Protein AF-S0F845-F1 (afdb_monomer_lite)

Radius of gyration: 21.82 Å; chains: 1; bounding box: 48×18×65 Å

Structure (mmCIF, N/CA/C/O backbone):
data_AF-S0F845-F1
#
_entry.id   AF-S0F845-F1
#
loop_
_atom_site.group_PDB
_atom_site.id
_atom_site.type_symbol
_atom_site.label_atom_id
_atom_site.label_alt_id
_atom_site.label_comp_id
_atom_site.label_asym_id
_atom_site.label_entity_id
_atom_site.label_seq_id
_atom_site.pdbx_PDB_ins_code
_atom_site.Cartn_x
_atom_site.Cartn_y
_atom_site.Cartn_z
_atom_site.occupancy
_atom_site.B_iso_or_equiv
_atom_site.auth_seq_id
_atom_site.auth_comp_id
_atom_site.auth_asym_id
_atom_site.auth_atom_id
_atom_site.pdbx_PDB_model_num
ATOM 1 N N . MET A 1 1 ? 30.645 -6.846 -43.791 1.00 80.94 1 MET A N 1
ATOM 2 C CA . MET A 1 1 ? 29.596 -7.861 -43.527 1.00 80.94 1 MET A CA 1
ATOM 3 C C . MET A 1 1 ? 29.523 -8.253 -42.048 1.00 80.94 1 MET A C 1
ATOM 5 O O . MET A 1 1 ? 28.472 -8.064 -41.456 1.00 80.94 1 MET A O 1
ATOM 9 N N . ILE A 1 2 ? 30.625 -8.689 -41.420 1.00 88.25 2 ILE A N 1
ATOM 10 C CA . ILE A 1 2 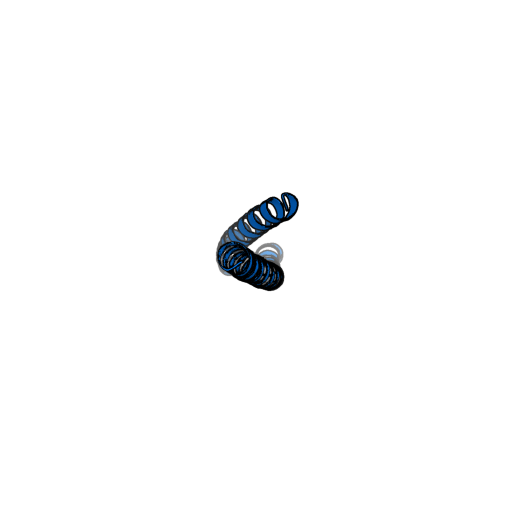? 30.680 -9.089 -39.993 1.00 88.25 2 ILE A CA 1
ATOM 11 C C . ILE A 1 2 ? 30.228 -7.977 -39.028 1.00 88.25 2 ILE A C 1
ATOM 13 O O . ILE A 1 2 ? 29.403 -8.223 -38.154 1.00 88.25 2 ILE A O 1
ATOM 17 N N . PHE A 1 3 ? 30.680 -6.736 -39.238 1.00 87.62 3 PHE A N 1
ATOM 18 C CA . PHE A 1 3 ? 30.272 -5.588 -38.414 1.00 87.62 3 PHE A CA 1
ATOM 19 C C . PHE A 1 3 ? 28.747 -5.364 -38.403 1.00 87.62 3 PHE A C 1
ATOM 21 O O . PHE A 1 3 ? 28.165 -5.123 -37.353 1.00 87.62 3 PHE A O 1
ATOM 28 N N . ALA A 1 4 ? 28.075 -5.528 -39.549 1.00 89.94 4 ALA A N 1
ATOM 29 C CA . ALA A 1 4 ? 26.622 -5.371 -39.659 1.00 89.94 4 ALA A CA 1
ATOM 30 C C . ALA A 1 4 ? 25.833 -6.521 -39.000 1.00 89.94 4 ALA A C 1
ATOM 32 O O . ALA A 1 4 ? 24.703 -6.329 -38.560 1.00 89.94 4 ALA A O 1
ATOM 33 N N . ILE A 1 5 ? 26.412 -7.723 -38.938 1.00 90.81 5 ILE A N 1
ATOM 34 C CA . ILE A 1 5 ? 25.820 -8.869 -38.232 1.00 90.81 5 ILE A CA 1
ATOM 35 C C . ILE A 1 5 ? 25.916 -8.644 -36.719 1.00 90.81 5 ILE A C 1
ATOM 37 O O . ILE A 1 5 ? 24.936 -8.847 -36.001 1.00 90.81 5 ILE A O 1
ATOM 41 N N . LEU A 1 6 ? 27.063 -8.146 -36.247 1.00 89.56 6 LEU A N 1
ATOM 42 C CA . LEU A 1 6 ? 27.289 -7.834 -34.838 1.00 89.56 6 LEU A CA 1
ATOM 43 C C . LEU A 1 6 ? 26.332 -6.744 -34.331 1.00 89.56 6 LEU A C 1
ATOM 45 O O . LEU A 1 6 ? 25.726 -6.903 -33.273 1.00 89.56 6 LEU A O 1
ATOM 49 N N . THR A 1 7 ? 26.130 -5.671 -35.104 1.00 92.94 7 THR A N 1
ATOM 50 C CA . THR A 1 7 ? 25.208 -4.591 -34.717 1.00 92.94 7 THR A CA 1
ATOM 51 C C . THR A 1 7 ? 23.749 -5.043 -34.701 1.00 92.94 7 THR A C 1
ATOM 53 O O . THR A 1 7 ? 23.021 -4.682 -33.781 1.00 92.94 7 THR A O 1
ATOM 56 N N . LYS A 1 8 ? 23.316 -5.886 -35.650 1.00 92.31 8 LYS A N 1
ATOM 57 C CA . LYS A 1 8 ? 21.963 -6.475 -35.642 1.00 92.31 8 LYS A CA 1
ATOM 58 C C . LYS A 1 8 ? 21.732 -7.393 -34.440 1.00 92.31 8 LYS A C 1
ATOM 60 O O . LYS A 1 8 ? 20.674 -7.316 -33.821 1.00 92.31 8 LYS A O 1
ATOM 65 N N . SER A 1 9 ? 22.716 -8.223 -34.088 1.00 92.31 9 SER A N 1
ATOM 66 C CA . SER A 1 9 ? 22.644 -9.088 -32.902 1.00 92.31 9 SER A CA 1
ATOM 67 C C . SER A 1 9 ? 22.550 -8.274 -31.610 1.00 92.31 9 SER A C 1
ATOM 69 O O . SER A 1 9 ? 21.771 -8.613 -30.720 1.00 92.31 9 SER A O 1
ATOM 71 N N . LEU A 1 10 ? 23.318 -7.185 -31.511 1.00 94.12 10 LEU A N 1
ATOM 72 C CA . LEU A 1 10 ? 23.269 -6.284 -30.364 1.00 94.12 10 LEU A CA 1
ATOM 73 C C . LEU A 1 10 ? 21.905 -5.589 -30.259 1.00 94.12 10 LEU A C 1
ATOM 75 O O . LEU A 1 10 ? 21.322 -5.540 -29.180 1.00 94.12 10 LEU A O 1
ATOM 79 N N . LEU A 1 11 ? 21.364 -5.114 -31.384 1.00 93.88 11 LEU A N 1
ATOM 80 C CA . LEU A 1 11 ? 20.061 -4.452 -31.434 1.00 93.88 11 LEU A CA 1
ATOM 81 C C . LEU A 1 11 ? 18.924 -5.398 -31.021 1.00 93.88 11 LEU A C 1
ATOM 83 O O . LEU A 1 11 ? 18.054 -5.010 -30.247 1.00 93.88 11 LEU A O 1
ATOM 87 N N . PHE A 1 12 ? 18.967 -6.654 -31.476 1.00 93.94 12 PHE A N 1
ATOM 88 C CA . PHE A 1 12 ? 18.012 -7.684 -31.061 1.00 93.94 12 PHE A CA 1
ATOM 89 C C . PHE A 1 12 ? 18.068 -7.942 -29.549 1.00 93.94 12 PHE A C 1
ATOM 91 O O . PHE A 1 12 ? 17.027 -7.978 -28.895 1.00 93.94 12 PHE A O 1
ATOM 98 N N . SER A 1 13 ? 19.275 -8.053 -28.983 1.00 93.88 13 SER A N 1
ATOM 99 C CA . SER A 1 13 ? 19.467 -8.225 -27.538 1.00 93.88 13 SER A CA 1
ATOM 100 C C . SER A 1 13 ? 18.892 -7.049 -26.739 1.00 93.88 13 SER A C 1
ATOM 102 O O . SER A 1 13 ? 18.140 -7.256 -25.789 1.00 93.88 13 SER A O 1
ATOM 104 N N . ILE A 1 14 ? 19.160 -5.810 -27.168 1.00 94.19 14 ILE A N 1
ATOM 105 C CA . ILE A 1 14 ? 18.631 -4.601 -26.519 1.00 94.19 14 ILE A CA 1
ATOM 106 C C . ILE A 1 14 ? 17.097 -4.597 -26.540 1.00 94.19 14 ILE A C 1
ATOM 108 O O . ILE A 1 14 ? 16.476 -4.409 -25.496 1.00 94.19 14 ILE A O 1
ATOM 112 N N . ILE A 1 15 ? 16.481 -4.860 -27.698 1.00 93.19 15 ILE A N 1
ATOM 113 C CA . ILE A 1 15 ? 15.017 -4.899 -27.839 1.00 93.19 15 ILE A CA 1
ATOM 114 C C . ILE A 1 15 ? 14.409 -5.969 -26.926 1.00 93.19 15 ILE A C 1
ATOM 116 O O . ILE A 1 15 ? 13.410 -5.711 -26.249 1.00 93.19 15 ILE A O 1
ATOM 120 N N . PHE A 1 16 ? 15.019 -7.154 -26.874 1.00 93.50 16 PHE A N 1
ATOM 121 C CA . PHE A 1 16 ? 14.559 -8.243 -26.019 1.00 93.50 16 PHE A CA 1
ATOM 122 C C . PHE A 1 16 ? 14.627 -7.869 -24.533 1.00 93.50 16 PHE A C 1
ATOM 124 O O . PHE A 1 16 ? 13.653 -8.061 -23.805 1.00 93.50 16 PHE A O 1
ATOM 131 N N . ILE A 1 17 ? 15.733 -7.266 -24.086 1.00 92.75 17 ILE A N 1
ATOM 132 C CA . ILE A 1 17 ? 15.886 -6.807 -22.699 1.00 92.75 17 ILE A CA 1
ATOM 133 C C . ILE A 1 17 ? 14.825 -5.752 -22.361 1.00 92.75 17 ILE A C 1
ATOM 135 O O . ILE A 1 17 ? 14.158 -5.865 -21.333 1.00 92.75 17 ILE A O 1
ATOM 139 N N . THR A 1 18 ? 14.607 -4.760 -23.229 1.00 90.56 18 THR A N 1
ATOM 140 C CA . THR A 1 18 ? 13.578 -3.731 -23.013 1.00 90.56 18 THR A CA 1
ATOM 141 C C . THR A 1 18 ? 12.175 -4.335 -22.916 1.00 90.56 18 THR A C 1
ATOM 143 O O . THR A 1 18 ? 11.400 -3.942 -22.044 1.00 90.56 18 THR A O 1
ATOM 146 N N . PHE A 1 19 ? 11.849 -5.319 -23.760 1.00 91.38 19 PHE A N 1
ATOM 147 C CA . PHE A 1 19 ? 10.570 -6.028 -23.701 1.00 91.38 19 PHE A CA 1
ATOM 148 C C . PHE A 1 19 ? 10.371 -6.747 -22.359 1.00 91.38 19 PHE A C 1
ATOM 150 O O . PHE A 1 19 ? 9.325 -6.589 -21.723 1.00 91.38 19 PHE A O 1
ATOM 157 N N . VAL A 1 20 ? 11.385 -7.485 -21.894 1.00 92.56 20 VAL A N 1
ATOM 158 C CA . VAL A 1 20 ? 11.335 -8.199 -20.608 1.00 92.56 20 VAL A CA 1
ATOM 159 C C . VAL A 1 20 ? 11.162 -7.222 -19.443 1.00 92.56 20 VAL A C 1
ATOM 161 O O . VAL A 1 20 ? 10.284 -7.423 -18.604 1.00 92.56 20 VAL A O 1
ATOM 164 N N . VAL A 1 21 ? 11.943 -6.138 -19.412 1.00 89.62 21 VAL A N 1
ATOM 165 C CA . VAL A 1 21 ? 11.865 -5.113 -18.356 1.00 89.62 21 VAL A CA 1
ATOM 166 C C . VAL A 1 21 ? 10.487 -4.448 -18.325 1.00 89.62 21 VAL A C 1
ATOM 168 O O . VAL A 1 21 ? 9.903 -4.287 -17.254 1.00 89.62 21 VAL A O 1
ATOM 171 N N . ASN A 1 22 ? 9.921 -4.110 -19.487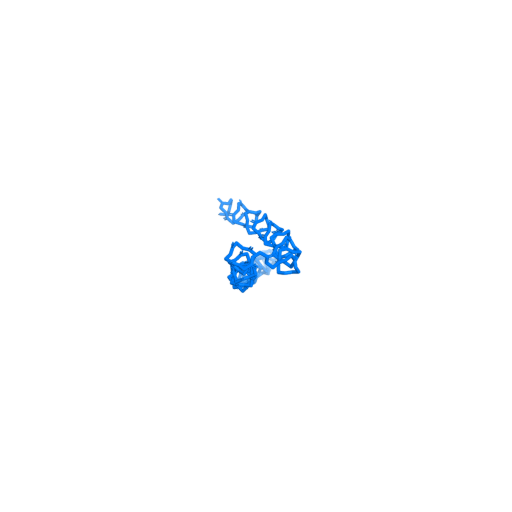 1.00 87.75 22 ASN A N 1
ATOM 172 C CA . ASN A 1 22 ? 8.581 -3.528 -19.566 1.00 87.75 22 ASN A CA 1
ATOM 173 C C . ASN A 1 22 ? 7.510 -4.482 -19.026 1.00 87.75 22 ASN A C 1
ATOM 175 O O . ASN A 1 22 ? 6.646 -4.061 -18.255 1.00 87.75 22 ASN A O 1
ATOM 179 N N . ASN A 1 23 ? 7.575 -5.770 -19.376 1.00 90.50 23 ASN A N 1
ATOM 180 C CA . ASN A 1 23 ? 6.639 -6.758 -18.848 1.00 90.50 23 ASN A CA 1
ATOM 181 C C . ASN A 1 23 ? 6.758 -6.902 -17.320 1.00 90.50 23 ASN A C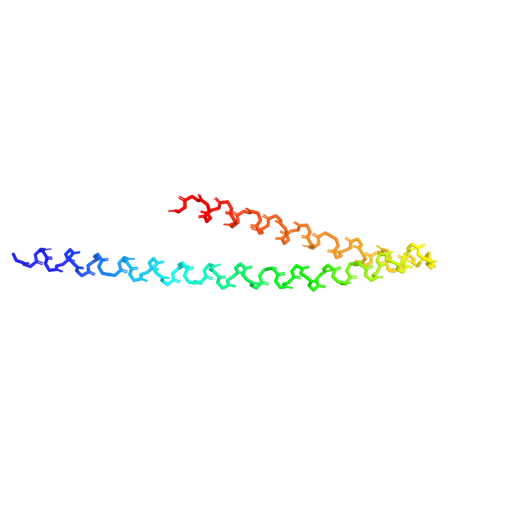 1
ATOM 183 O O . ASN A 1 23 ? 5.744 -6.940 -16.621 1.00 90.50 23 ASN A O 1
ATOM 187 N N . LEU A 1 24 ? 7.984 -6.910 -16.788 1.00 90.44 24 LEU A N 1
ATOM 188 C CA . LEU A 1 24 ? 8.222 -7.021 -15.350 1.00 90.44 24 LEU A CA 1
ATOM 189 C C . LEU A 1 24 ? 7.666 -5.813 -14.579 1.00 90.44 24 LEU A C 1
ATOM 191 O O . LEU A 1 24 ? 6.954 -5.998 -13.593 1.00 90.44 24 LEU A O 1
ATOM 195 N N . ASN A 1 25 ? 7.885 -4.589 -15.073 1.00 89.25 25 ASN A N 1
ATOM 196 C CA . ASN A 1 25 ? 7.317 -3.375 -14.473 1.00 89.25 25 ASN A CA 1
ATOM 197 C C . ASN A 1 25 ? 5.782 -3.404 -14.441 1.00 89.25 25 ASN A C 1
ATOM 199 O O . ASN A 1 25 ? 5.167 -2.990 -13.458 1.00 89.25 25 ASN A O 1
ATOM 203 N N . ARG A 1 26 ? 5.146 -3.920 -15.501 1.00 88.94 26 ARG A N 1
ATOM 204 C CA . ARG A 1 26 ? 3.682 -4.052 -15.574 1.00 88.94 26 ARG A CA 1
ATOM 205 C C . ARG A 1 26 ? 3.144 -5.041 -14.542 1.00 88.94 26 ARG A C 1
ATOM 207 O O . ARG A 1 26 ? 2.095 -4.778 -13.958 1.00 88.94 26 ARG A O 1
ATOM 214 N N . ILE A 1 27 ? 3.837 -6.159 -14.318 1.00 93.50 27 ILE A N 1
ATOM 215 C CA . ILE A 1 27 ? 3.484 -7.133 -13.273 1.00 93.50 27 ILE A CA 1
ATOM 216 C C . ILE A 1 27 ? 3.657 -6.499 -11.890 1.00 93.50 27 ILE A C 1
ATOM 218 O O . ILE A 1 27 ? 2.734 -6.550 -11.079 1.00 93.50 27 ILE A O 1
ATOM 222 N N . TYR A 1 28 ? 4.782 -5.822 -11.660 1.00 93.69 28 TYR A N 1
ATOM 223 C CA . TYR A 1 28 ? 5.078 -5.184 -10.381 1.00 93.69 28 TYR A CA 1
ATOM 224 C C . TYR A 1 28 ? 4.048 -4.113 -9.995 1.00 93.69 28 TYR A C 1
ATOM 226 O O . TYR A 1 28 ? 3.540 -4.120 -8.876 1.00 93.69 28 TYR A O 1
ATOM 234 N N . MET A 1 29 ? 3.651 -3.237 -10.929 1.00 93.75 29 MET A N 1
ATOM 235 C CA . MET A 1 29 ? 2.598 -2.247 -10.661 1.00 93.75 29 MET A CA 1
ATOM 236 C C . MET A 1 29 ? 1.253 -2.893 -10.300 1.00 93.75 29 MET A C 1
ATOM 238 O O . MET A 1 29 ? 0.539 -2.367 -9.449 1.00 93.75 29 MET A O 1
ATOM 242 N N . LYS A 1 30 ? 0.892 -4.027 -10.918 1.00 93.88 30 LYS A N 1
ATOM 243 C CA . LYS A 1 30 ? -0.338 -4.758 -10.566 1.00 93.88 30 LYS A CA 1
ATOM 244 C C . LYS A 1 30 ? -0.269 -5.316 -9.147 1.00 93.88 30 LYS A C 1
ATOM 246 O O . LYS A 1 30 ? -1.230 -5.181 -8.395 1.00 93.88 30 LYS A O 1
ATOM 251 N N . GLU A 1 31 ? 0.862 -5.910 -8.781 1.00 95.31 31 GLU A N 1
ATOM 252 C CA . GLU A 1 31 ? 1.082 -6.438 -7.434 1.00 95.31 31 GLU A CA 1
ATOM 253 C C . GLU A 1 31 ? 1.032 -5.321 -6.383 1.00 95.31 31 GLU A C 1
ATOM 255 O O . GLU A 1 31 ? 0.396 -5.472 -5.340 1.00 95.31 31 GLU A O 1
ATOM 260 N N . LEU A 1 32 ? 1.628 -4.167 -6.687 1.00 96.12 32 LEU A N 1
ATOM 261 C CA . LEU A 1 32 ? 1.605 -2.995 -5.819 1.00 96.12 32 LEU A CA 1
ATOM 262 C C . LEU A 1 32 ? 0.177 -2.496 -5.558 1.00 96.12 32 LEU A C 1
ATOM 264 O O . LEU A 1 32 ? -0.181 -2.238 -4.410 1.00 96.12 32 LEU A O 1
ATOM 268 N N . VAL A 1 33 ? -0.662 -2.414 -6.596 1.00 95.44 33 VAL A N 1
ATOM 269 C CA . VAL A 1 33 ? -2.083 -2.051 -6.450 1.00 95.44 33 VAL A CA 1
ATOM 270 C C . VAL A 1 33 ? -2.835 -3.080 -5.601 1.00 95.44 33 VAL A C 1
ATOM 272 O O . VAL A 1 33 ? -3.624 -2.693 -4.741 1.00 95.44 33 VAL A O 1
ATOM 275 N N . SER A 1 34 ? -2.560 -4.374 -5.783 1.00 96.69 34 SER A N 1
ATOM 276 C CA . SER A 1 34 ? -3.168 -5.432 -4.967 1.00 96.69 34 SER A CA 1
ATOM 277 C C . SER A 1 34 ? -2.801 -5.292 -3.484 1.00 96.69 34 SER A C 1
ATOM 279 O O . SER A 1 34 ? -3.680 -5.348 -2.626 1.00 96.69 34 SER A O 1
ATOM 281 N N . LYS A 1 35 ? -1.523 -5.038 -3.170 1.00 96.62 35 LYS A N 1
ATOM 282 C CA . LYS A 1 35 ? -1.058 -4.802 -1.790 1.00 96.62 35 LYS A CA 1
ATOM 283 C C . LYS A 1 35 ? -1.703 -3.561 -1.176 1.00 96.62 35 LYS A C 1
ATOM 285 O O . LYS A 1 35 ? -2.111 -3.581 -0.020 1.00 96.62 35 LYS A O 1
ATOM 290 N N . ILE A 1 36 ? -1.844 -2.488 -1.955 1.00 96.75 36 ILE A N 1
ATOM 291 C CA . ILE A 1 36 ? -2.537 -1.267 -1.526 1.00 96.75 36 ILE A CA 1
ATOM 292 C C . ILE A 1 36 ? -3.983 -1.567 -1.113 1.00 96.75 36 ILE A C 1
ATOM 294 O O . ILE A 1 36 ? -4.428 -1.079 -0.076 1.00 96.75 36 ILE A O 1
ATOM 298 N N . GLN A 1 37 ? -4.711 -2.369 -1.895 1.00 96.62 37 GLN A N 1
ATOM 299 C CA . GLN A 1 37 ? -6.097 -2.739 -1.588 1.00 96.62 37 GLN A CA 1
ATOM 300 C C . GLN A 1 37 ? -6.203 -3.541 -0.285 1.00 96.62 37 GLN A C 1
ATOM 302 O O . GLN A 1 37 ? -7.071 -3.258 0.541 1.00 96.62 37 GLN A O 1
ATOM 307 N N . GLU A 1 38 ? -5.295 -4.492 -0.070 1.00 96.25 38 GLU A N 1
ATOM 308 C CA . GLU A 1 38 ? -5.238 -5.307 1.147 1.00 96.25 38 GLU A CA 1
ATOM 309 C C . GLU A 1 38 ? -4.935 -4.465 2.399 1.00 96.25 38 GLU A C 1
ATOM 311 O O . GLU A 1 38 ? -5.653 -4.525 3.406 1.00 96.25 38 GLU A O 1
ATOM 316 N N . VAL A 1 39 ? -3.906 -3.614 2.323 1.00 96.75 39 VAL A N 1
ATOM 317 C CA . VAL A 1 39 ? -3.530 -2.719 3.426 1.00 96.75 39 VAL A CA 1
ATOM 318 C C . VAL A 1 39 ? -4.647 -1.713 3.707 1.00 96.75 39 VAL A C 1
ATOM 320 O O . VAL A 1 39 ? -4.952 -1.445 4.871 1.00 96.75 39 VAL A O 1
ATOM 323 N N . TYR A 1 40 ? -5.312 -1.197 2.669 1.00 97.12 40 TYR A N 1
ATOM 324 C CA . TYR A 1 40 ? -6.449 -0.293 2.826 1.00 97.12 40 TYR A CA 1
ATOM 325 C C . TYR A 1 40 ? -7.644 -0.965 3.511 1.00 97.12 40 TYR A C 1
ATOM 327 O O . TYR A 1 40 ? -8.243 -0.359 4.398 1.00 97.12 40 TYR A O 1
ATOM 335 N N . ALA A 1 41 ? -7.977 -2.212 3.166 1.00 96.81 41 ALA A N 1
ATOM 336 C CA . ALA A 1 41 ? -9.054 -2.950 3.830 1.00 96.81 41 ALA A CA 1
ATOM 337 C C . ALA A 1 41 ? -8.775 -3.134 5.333 1.00 96.81 41 ALA A C 1
ATOM 339 O O . ALA A 1 41 ? -9.658 -2.921 6.173 1.00 96.81 41 ALA A O 1
ATOM 340 N N . THR A 1 42 ? -7.523 -3.446 5.681 1.00 95.25 42 THR A N 1
ATOM 341 C CA . THR A 1 42 ? -7.081 -3.561 7.079 1.00 95.25 42 THR A CA 1
ATOM 342 C C . THR A 1 42 ? -7.165 -2.215 7.801 1.00 95.25 42 THR A C 1
ATOM 344 O O . THR A 1 42 ? -7.730 -2.123 8.891 1.00 95.25 42 THR A O 1
ATOM 347 N N . PHE A 1 43 ? -6.659 -1.149 7.172 1.00 96.88 43 PHE A N 1
ATOM 348 C CA . PHE A 1 43 ? -6.752 0.218 7.682 1.00 96.88 43 PHE A CA 1
ATOM 349 C C . PHE A 1 43 ? -8.205 0.642 7.926 1.00 96.88 43 PHE A C 1
ATOM 351 O O . PHE A 1 43 ? -8.520 1.127 9.010 1.00 96.88 43 PHE A O 1
ATOM 358 N N . SER A 1 44 ? -9.086 0.436 6.945 1.00 96.06 44 SER A N 1
ATOM 359 C CA . SER A 1 44 ? -10.496 0.824 7.006 1.00 96.06 44 SER A CA 1
ATOM 360 C C . SER A 1 44 ? -11.213 0.136 8.169 1.00 96.06 44 SER A C 1
ATOM 362 O O . SER A 1 44 ? -11.899 0.800 8.945 1.00 96.06 44 SER A O 1
ATOM 364 N N . THR A 1 45 ? -10.967 -1.163 8.358 1.00 95.75 45 THR A N 1
ATOM 365 C CA . THR A 1 45 ? -11.551 -1.948 9.454 1.00 95.75 45 THR A CA 1
ATOM 366 C C . THR A 1 45 ? -11.091 -1.443 10.824 1.00 95.75 45 THR A C 1
ATOM 368 O O . THR A 1 45 ? -11.911 -1.175 11.703 1.00 95.75 45 THR A O 1
ATOM 371 N N . ASP A 1 46 ? -9.781 -1.278 11.022 1.00 94.44 46 ASP A N 1
ATOM 372 C CA . ASP A 1 46 ? -9.237 -0.824 12.306 1.00 94.44 46 ASP A CA 1
ATOM 373 C C . ASP A 1 46 ? -9.607 0.642 12.609 1.00 94.44 46 ASP A C 1
ATOM 375 O O . ASP A 1 46 ? -9.869 0.991 13.765 1.00 94.44 46 ASP A O 1
ATOM 379 N N . ALA A 1 47 ? -9.685 1.499 11.586 1.00 95.06 47 ALA A N 1
ATOM 380 C CA . ALA A 1 47 ? -10.130 2.882 11.727 1.00 95.06 47 ALA A CA 1
ATOM 381 C C . ALA A 1 47 ? -11.616 2.961 12.111 1.00 95.06 47 ALA A C 1
ATOM 383 O O . ALA A 1 47 ? -11.961 3.699 13.034 1.00 95.06 47 ALA A O 1
ATOM 384 N N . ALA A 1 48 ? -12.482 2.163 11.477 1.00 95.62 48 ALA A N 1
ATOM 385 C CA . ALA A 1 48 ? -13.896 2.078 11.838 1.00 95.62 48 ALA A CA 1
ATOM 386 C C . ALA A 1 48 ? -14.072 1.619 13.294 1.00 95.62 48 ALA A C 1
ATOM 388 O O . ALA A 1 48 ? -14.786 2.258 14.064 1.00 95.62 48 ALA A O 1
ATOM 389 N N . LEU A 1 49 ? -13.328 0.595 13.731 1.00 94.94 49 LEU A N 1
ATOM 390 C CA . LEU A 1 49 ? -13.346 0.139 15.127 1.00 94.94 49 LEU A CA 1
ATOM 391 C C . LEU A 1 49 ? -12.871 1.213 16.117 1.00 94.94 49 LEU A C 1
ATOM 393 O O . LEU A 1 49 ? -13.375 1.279 17.243 1.00 94.94 49 LEU A O 1
ATOM 397 N N . GLN A 1 50 ? -11.904 2.050 15.732 1.00 94.44 50 GLN A N 1
ATOM 398 C CA . GLN A 1 50 ? -11.490 3.190 16.547 1.00 94.44 50 GLN A CA 1
ATOM 399 C C . GLN A 1 50 ? -12.613 4.235 16.654 1.00 94.44 50 GLN A C 1
ATOM 401 O O . GLN A 1 50 ? -12.858 4.727 17.754 1.00 94.44 50 GLN A O 1
ATOM 406 N N . ILE A 1 51 ? -13.269 4.575 15.539 1.00 93.69 51 ILE A N 1
ATOM 407 C CA . ILE A 1 51 ? -14.305 5.617 15.466 1.00 93.69 51 ILE A CA 1
ATOM 408 C C . ILE A 1 51 ? -15.576 5.181 16.202 1.00 93.69 51 ILE A C 1
ATOM 410 O O . ILE A 1 51 ? -16.085 5.922 17.036 1.00 93.69 51 ILE A O 1
ATOM 414 N N . GLU A 1 52 ? -16.068 3.974 15.927 1.00 94.00 52 GLU A N 1
ATOM 415 C CA . GLU A 1 52 ? -17.356 3.493 16.434 1.00 94.00 52 GLU A CA 1
ATOM 416 C C . GLU A 1 52 ? -17.280 3.011 17.883 1.00 94.00 52 GLU A C 1
ATOM 418 O O . GLU A 1 52 ? -18.204 3.222 18.664 1.00 94.00 52 GLU A O 1
ATOM 423 N N . LYS A 1 53 ? -16.184 2.334 18.251 1.00 91.62 53 LYS A N 1
ATOM 424 C CA . LYS A 1 53 ? -16.057 1.659 19.555 1.00 91.62 53 LYS A CA 1
ATOM 425 C C . LYS A 1 53 ? -15.032 2.311 20.479 1.00 91.62 53 LYS A C 1
ATOM 427 O O . LYS A 1 53 ? -14.766 1.780 21.555 1.00 91.62 53 LYS A O 1
ATOM 432 N N . GLY A 1 54 ? -14.395 3.408 20.062 1.00 91.38 54 GLY A N 1
ATOM 433 C CA . GLY A 1 54 ? -13.327 4.051 20.834 1.00 91.38 54 GLY A CA 1
ATOM 434 C C . GLY A 1 54 ? -12.110 3.145 21.070 1.00 91.38 54 GLY A C 1
ATOM 435 O O . GLY A 1 54 ? -11.346 3.363 22.014 1.00 91.38 54 GLY A O 1
ATOM 436 N N . ASN A 1 55 ? -11.924 2.096 20.256 1.00 92.25 55 ASN A N 1
ATOM 437 C CA . ASN A 1 55 ? -10.897 1.084 20.487 1.00 92.25 55 ASN A CA 1
ATOM 438 C C . ASN A 1 55 ? -9.489 1.653 20.230 1.00 92.25 55 ASN A C 1
ATOM 440 O O . ASN A 1 55 ? -9.027 1.750 19.090 1.00 92.25 55 ASN A O 1
ATOM 444 N N . LYS A 1 56 ? -8.772 1.991 21.310 1.00 94.06 56 LYS A N 1
ATOM 445 C CA . LYS A 1 56 ? -7.418 2.572 21.251 1.00 94.06 56 LYS A CA 1
ATOM 446 C C . LYS A 1 56 ? -6.396 1.657 20.568 1.00 94.06 56 LYS A C 1
ATOM 448 O O . LYS A 1 56 ? -5.528 2.156 19.856 1.00 94.06 56 LYS A O 1
ATOM 453 N N . ALA A 1 57 ? -6.502 0.339 20.754 1.00 93.88 57 ALA A N 1
ATOM 454 C CA . ALA A 1 57 ? -5.594 -0.624 20.132 1.00 93.88 57 ALA A CA 1
ATOM 455 C C . ALA A 1 57 ? -5.808 -0.702 18.613 1.00 93.88 57 ALA A C 1
ATOM 457 O O . ALA A 1 57 ? -4.832 -0.698 17.862 1.00 93.88 57 ALA A O 1
ATOM 458 N N . ALA A 1 58 ? -7.070 -0.695 18.167 1.00 93.50 58 ALA A N 1
ATOM 459 C CA . ALA A 1 58 ? -7.407 -0.593 16.747 1.00 93.50 58 ALA A CA 1
ATOM 460 C C . ALA A 1 58 ? -6.863 0.711 16.151 1.00 93.50 58 ALA A C 1
ATOM 462 O O . ALA A 1 58 ? -6.231 0.686 15.102 1.00 93.50 58 ALA A O 1
ATOM 463 N N . GLY A 1 59 ? -6.951 1.827 16.881 1.00 94.12 59 GLY A N 1
ATOM 464 C CA . GLY A 1 59 ? -6.359 3.084 16.424 1.00 94.12 59 GLY A CA 1
ATOM 465 C C . GLY A 1 59 ? -4.836 3.060 16.277 1.00 94.12 59 GLY A C 1
ATOM 466 O O . GLY A 1 59 ? 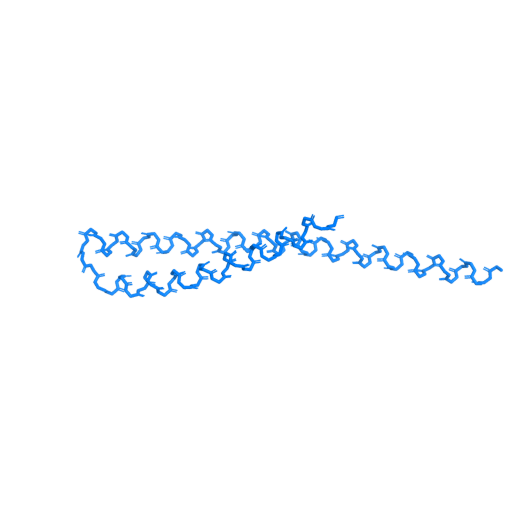-4.287 3.660 15.355 1.00 94.12 59 GLY A O 1
ATOM 467 N N . THR A 1 60 ? -4.111 2.351 17.145 1.00 95.88 60 THR A N 1
ATOM 468 C CA . THR A 1 60 ? -2.660 2.157 16.965 1.00 95.88 60 THR A CA 1
ATOM 469 C C . THR A 1 60 ? -2.356 1.322 15.720 1.00 95.88 60 THR A C 1
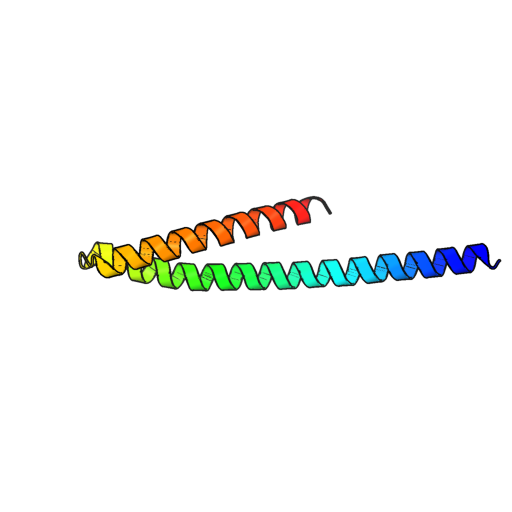ATOM 471 O O . THR A 1 60 ? -1.443 1.668 14.968 1.00 95.88 60 THR A O 1
ATOM 474 N N . ARG A 1 61 ? -3.138 0.267 15.456 1.00 95.12 61 ARG A N 1
ATOM 475 C CA . ARG A 1 61 ? -2.985 -0.540 14.237 1.00 95.12 61 ARG A CA 1
ATOM 476 C C . ARG A 1 61 ? -3.332 0.246 12.972 1.00 95.12 61 ARG A C 1
ATOM 478 O O . ARG A 1 61 ? -2.525 0.235 12.050 1.00 95.12 61 ARG A O 1
ATOM 485 N N . ALA A 1 62 ? -4.422 1.017 12.974 1.00 95.06 62 ALA A N 1
ATOM 486 C CA . ALA A 1 62 ? -4.814 1.895 11.870 1.00 95.06 62 ALA A CA 1
ATOM 487 C C . ALA A 1 62 ? -3.726 2.930 11.536 1.00 95.06 62 ALA A C 1
ATOM 489 O O . ALA A 1 62 ? -3.438 3.191 10.372 1.00 95.06 62 ALA A O 1
ATOM 490 N N . ARG A 1 63 ? -3.055 3.504 12.543 1.00 96.38 63 ARG A N 1
ATOM 491 C CA . ARG A 1 63 ? -1.921 4.413 12.297 1.00 96.38 63 ARG A CA 1
ATOM 492 C C . ARG A 1 63 ? -0.736 3.694 11.656 1.00 96.38 63 ARG A C 1
ATOM 494 O O . ARG A 1 63 ? -0.124 4.237 10.742 1.00 96.38 63 ARG A O 1
ATOM 501 N N . LYS A 1 64 ? -0.420 2.476 12.107 1.00 95.69 64 LYS A N 1
ATOM 502 C CA . LYS A 1 64 ? 0.665 1.672 11.529 1.00 95.69 64 LYS A CA 1
ATOM 503 C C . LYS A 1 64 ? 0.375 1.312 10.068 1.00 95.69 64 LYS A C 1
ATOM 505 O O . LYS A 1 64 ? 1.243 1.514 9.224 1.00 95.69 64 LYS A O 1
ATOM 510 N N . THR A 1 65 ? -0.832 0.833 9.771 1.00 95.56 65 THR A N 1
ATOM 511 C CA . THR A 1 65 ? -1.237 0.475 8.403 1.00 95.56 65 THR A CA 1
ATOM 512 C C . THR A 1 65 ? -1.372 1.697 7.496 1.00 95.56 65 THR A C 1
ATOM 514 O O . THR A 1 65 ? -1.006 1.622 6.330 1.00 95.56 65 THR A O 1
ATOM 517 N N . SER A 1 66 ? -1.777 2.855 8.025 1.00 95.00 66 SER A N 1
ATOM 518 C CA . SER A 1 66 ? -1.772 4.127 7.286 1.00 95.00 66 SER A CA 1
ATOM 519 C C . SER A 1 66 ? -0.366 4.540 6.827 1.00 95.00 66 SER A C 1
ATOM 521 O O . SER A 1 66 ? -0.174 4.904 5.667 1.00 95.00 66 SER A O 1
ATOM 523 N N . LEU A 1 67 ? 0.647 4.407 7.693 1.00 96.69 67 LEU A N 1
ATOM 524 C CA . LEU A 1 67 ? 2.042 4.702 7.332 1.00 96.69 67 LEU A CA 1
ATOM 525 C C . LEU A 1 67 ? 2.590 3.750 6.261 1.00 96.69 67 LEU A C 1
ATOM 527 O O . LEU A 1 67 ? 3.420 4.140 5.440 1.00 96.69 67 LEU A O 1
ATOM 531 N N . GLU A 1 68 ? 2.160 2.492 6.277 1.00 95.44 68 GLU A N 1
ATOM 532 C CA . GLU A 1 68 ? 2.506 1.518 5.243 1.00 95.44 68 GLU A CA 1
ATOM 533 C C . GLU A 1 68 ? 1.818 1.847 3.913 1.00 95.44 68 GLU A C 1
ATOM 535 O O . GLU A 1 68 ? 2.482 1.917 2.878 1.00 95.44 68 GLU A O 1
ATOM 540 N N . LEU A 1 69 ? 0.522 2.165 3.957 1.00 96.69 69 LEU A N 1
ATOM 541 C CA . LEU A 1 69 ? -0.254 2.600 2.799 1.00 96.69 69 LEU A CA 1
ATOM 542 C C . LEU A 1 69 ? 0.362 3.837 2.133 1.00 96.69 69 LEU A C 1
ATOM 544 O O . LEU A 1 69 ? 0.476 3.882 0.910 1.00 96.69 69 LEU A O 1
ATOM 548 N N . GLU A 1 70 ? 0.816 4.819 2.916 1.00 96.31 70 GLU A N 1
ATOM 549 C CA . GLU A 1 70 ? 1.479 6.018 2.395 1.00 96.31 70 GLU A CA 1
ATOM 550 C C . GLU A 1 70 ? 2.731 5.676 1.571 1.00 96.31 70 GLU A C 1
ATOM 552 O O . GLU A 1 70 ? 2.940 6.236 0.490 1.00 96.31 70 GLU A O 1
ATOM 557 N N . LYS A 1 71 ? 3.561 4.741 2.051 1.00 96.69 71 LYS A N 1
ATOM 558 C CA . LYS A 1 71 ? 4.772 4.306 1.338 1.00 96.69 71 LYS A CA 1
ATOM 559 C C . LYS A 1 71 ? 4.419 3.644 0.010 1.00 96.69 71 LYS A C 1
ATOM 561 O O . LYS A 1 71 ? 4.983 4.026 -1.015 1.00 96.69 71 LYS A O 1
ATOM 566 N N . LEU A 1 72 ? 3.449 2.728 0.024 1.00 96.44 72 LEU A N 1
ATOM 567 C CA . LEU A 1 72 ? 2.987 2.031 -1.179 1.00 96.44 72 LEU A CA 1
ATOM 568 C C . LEU A 1 72 ? 2.397 3.010 -2.208 1.00 96.44 72 LEU A C 1
ATOM 570 O O . LEU A 1 72 ? 2.692 2.917 -3.398 1.00 96.44 72 LEU A O 1
ATOM 574 N N . MET A 1 73 ? 1.630 4.009 -1.762 1.00 95.19 73 MET A N 1
ATOM 575 C CA . MET A 1 73 ? 1.067 5.045 -2.639 1.00 95.19 73 MET A CA 1
ATOM 576 C C . MET A 1 73 ? 2.146 5.938 -3.267 1.00 95.19 73 MET A C 1
ATOM 578 O O . MET A 1 73 ? 2.055 6.293 -4.445 1.00 95.19 73 MET A O 1
ATOM 582 N N . LYS A 1 74 ? 3.188 6.304 -2.508 1.00 96.50 74 LYS A N 1
ATOM 583 C CA . LYS A 1 74 ? 4.331 7.067 -3.040 1.00 96.50 74 LYS A CA 1
ATOM 584 C C . LYS A 1 74 ? 5.116 6.262 -4.069 1.00 96.50 74 LYS A C 1
ATOM 586 O O . LYS A 1 74 ? 5.503 6.812 -5.100 1.00 96.50 74 LYS A O 1
ATOM 591 N N . GLU A 1 75 ? 5.330 4.978 -3.806 1.00 95.12 75 GLU A N 1
ATOM 592 C CA . GLU A 1 75 ? 5.979 4.072 -4.748 1.00 95.12 75 GLU A CA 1
ATOM 593 C C . GLU A 1 75 ? 5.169 3.933 -6.041 1.00 95.12 75 GLU A C 1
ATOM 595 O O . GLU A 1 75 ? 5.715 4.107 -7.131 1.00 95.12 75 GLU A O 1
ATOM 600 N N . PHE A 1 76 ? 3.853 3.745 -5.923 1.00 94.81 76 PHE A N 1
ATOM 601 C CA . PHE A 1 76 ? 2.956 3.682 -7.073 1.00 94.81 76 PHE A CA 1
ATOM 602 C C . PHE A 1 76 ? 3.037 4.962 -7.905 1.00 94.81 76 PHE A C 1
ATOM 604 O O . PHE A 1 76 ? 3.211 4.907 -9.122 1.00 94.81 76 PHE A O 1
ATOM 611 N N . ARG A 1 77 ? 2.996 6.129 -7.249 1.00 95.06 77 ARG A N 1
ATOM 612 C CA . ARG A 1 77 ? 3.155 7.425 -7.918 1.00 95.06 77 ARG A CA 1
ATOM 613 C C . ARG A 1 77 ? 4.486 7.522 -8.664 1.00 95.06 77 ARG A C 1
ATOM 615 O O . ARG A 1 77 ? 4.498 7.997 -9.796 1.00 95.06 77 ARG A O 1
ATOM 622 N N . LYS A 1 78 ? 5.597 7.103 -8.051 1.00 93.31 78 LYS A N 1
ATOM 623 C CA . LYS A 1 78 ? 6.922 7.139 -8.687 1.00 93.31 78 LYS A CA 1
ATOM 624 C C . LYS A 1 78 ? 6.937 6.301 -9.967 1.00 93.31 78 LYS A C 1
ATOM 626 O O . LYS A 1 78 ? 7.289 6.822 -11.020 1.00 93.31 78 LYS A O 1
ATOM 631 N N . LEU A 1 79 ? 6.497 5.047 -9.884 1.00 90.12 79 LEU A N 1
ATOM 632 C CA . LEU A 1 79 ? 6.490 4.123 -11.022 1.00 90.12 79 LEU A CA 1
ATOM 633 C C . LEU A 1 79 ? 5.531 4.585 -12.122 1.00 90.12 79 LEU A C 1
ATOM 635 O O . LEU A 1 79 ? 5.875 4.544 -13.299 1.00 90.12 79 LEU A O 1
ATOM 639 N N . SER A 1 80 ? 4.358 5.102 -11.747 1.00 90.81 80 SER A N 1
ATOM 640 C CA . SER A 1 80 ? 3.400 5.667 -12.700 1.00 90.81 80 SER A CA 1
ATOM 641 C C . SER A 1 80 ? 3.975 6.863 -13.467 1.00 90.81 80 SER A C 1
ATOM 643 O O . SER A 1 80 ? 3.678 7.012 -14.650 1.00 90.81 80 SER A O 1
ATOM 645 N N . LEU A 1 81 ? 4.782 7.711 -12.819 1.00 91.75 81 LEU A N 1
ATOM 646 C CA . LEU A 1 81 ? 5.437 8.859 -13.460 1.00 91.75 81 LEU A CA 1
ATOM 647 C C . LEU A 1 81 ? 6.634 8.458 -14.329 1.00 91.75 81 LEU A C 1
ATOM 649 O O . LEU A 1 81 ? 6.993 9.181 -15.256 1.00 91.75 81 LEU A O 1
ATOM 653 N N . GLU A 1 82 ? 7.301 7.354 -14.006 1.00 86.94 82 GLU A N 1
ATOM 654 C CA . GLU A 1 82 ? 8.350 6.784 -14.854 1.00 86.94 82 GLU A CA 1
ATOM 655 C C . GLU A 1 82 ? 7.749 6.159 -16.115 1.00 86.94 82 GLU A C 1
ATOM 657 O O . GLU A 1 82 ? 8.265 6.375 -17.210 1.00 86.94 82 GLU A O 1
ATOM 662 N N . GLU A 1 83 ? 6.625 5.454 -15.983 1.00 83.88 83 GLU A N 1
ATOM 663 C CA . GLU A 1 83 ? 5.933 4.843 -17.118 1.00 83.88 83 GLU A CA 1
ATOM 664 C C . GLU A 1 83 ? 5.327 5.895 -18.060 1.00 83.88 83 GLU A C 1
ATOM 666 O O . GLU A 1 83 ? 5.355 5.705 -19.269 1.00 83.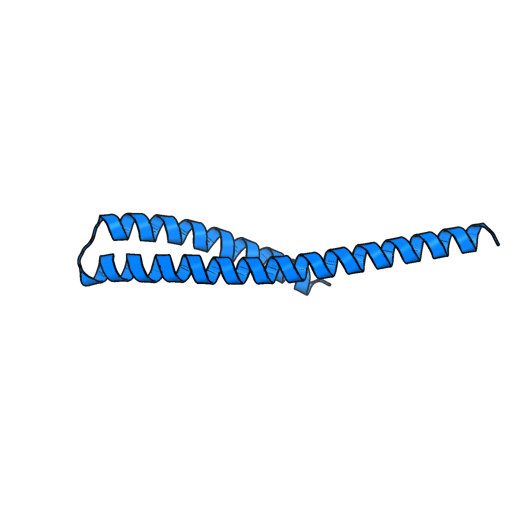88 83 GLU A O 1
ATOM 671 N N . SER A 1 84 ? 4.863 7.045 -17.552 1.00 85.00 84 SER A N 1
ATOM 672 C CA . SER A 1 84 ? 4.330 8.130 -18.396 1.00 85.00 84 SER A CA 1
ATOM 673 C C . SER A 1 84 ? 5.381 8.847 -19.257 1.00 85.00 84 SER A C 1
ATOM 675 O O . SER A 1 84 ? 5.028 9.754 -20.007 1.00 85.00 84 SER A O 1
ATOM 677 N N . LYS A 1 85 ? 6.671 8.531 -19.088 1.00 83.19 85 LYS A N 1
ATOM 678 C CA . LYS A 1 85 ? 7.788 9.119 -19.848 1.00 83.19 85 LYS A CA 1
ATOM 679 C C . LYS A 1 85 ? 8.297 8.210 -20.972 1.00 83.19 85 LYS A C 1
ATOM 681 O O . LYS A 1 85 ? 9.198 8.631 -21.695 1.00 83.19 85 LYS A O 1
ATOM 686 N N . LYS A 1 86 ? 7.791 6.978 -21.061 1.00 71.69 86 LYS A N 1
ATOM 687 C CA . LYS A 1 86 ? 8.075 6.039 -22.155 1.00 71.69 86 LYS A CA 1
ATOM 688 C C . LYS A 1 86 ? 7.148 6.297 -23.333 1.00 71.69 86 LYS A C 1
ATOM 690 O O . LYS A 1 86 ? 7.629 6.099 -24.467 1.00 71.69 86 LYS A O 1
#

pLDDT: mean 93.0, std 4.05, range [71.69, 97.12]

InterPro domains:
  IPR010886 Histone H1-like Hc1 [PF07432] (30-86)

Sequence (86 aa):
MIFAILTKSLLFSIIFITFVVNNLNRIYMKELVSKIQEVYATFSTDAALQIEKGNKAAGTRARKTSLELEKLMKEFRKLSLEESKK

Foldseek 3Di:
DVVVVVVVVVVVVVVVVVVVVVVVLVVVLVVLVVVLVVLVVLLVVLVCCCVVVVDVVSVVSNVVSVVVSVVSVVVSVVSVVVVVVD

Secondary structure (DSSP, 8-state):
-HHHHHHHHHHHHHHHHHHHHHHHHHHHHHHHHHHHHHHHHHHHHHHHHHHHH--HHHHHHHHHHHHHHHHHHHHHHHHHHHHTT-

Organism: NCBI:txid547042